Protein AF-A0A969UGV7-F1 (afdb_monomer_lite)

Secondary structure (DSSP, 8-state):
---TTEEEEEEEE--TTS-HHHHHHHHHHHHHHHHHHHHHTT--GGGEEEEEEETSS-S----SHHHHHHHS-EEEEEEETT-PPPPP---GGG-----

Foldseek 3Di:
DVALQKAKEKEFFFAPPDDPVVQLVVRQVVSVVVLVVVVVVPDDPVRYHYHYDRHVDQPAPDDDQQSRLSRGDIDIDIDGPVHDDDDDDDPCVPRDGDD

Radius of gyration: 14.46 Å; chains: 1; bounding box: 37×26×37 Å

Sequence (99 aa):
KLHPYITIELQGHTDFRASDQYNLDLSRRRADATRNYLLQQGVDPARMTILPLGESQLEKPGKTIVDHAYNRRVEVIFRDLRGVDIIFEDQDNDLQLEK

pLDDT: mean 89.93, std 9.81, range [56.84, 98.25]

Structure (mmCIF, N/CA/C/O backbone):
data_AF-A0A969UGV7-F1
#
_entry.id   AF-A0A969UGV7-F1
#
loop_
_atom_site.group_PDB
_atom_site.id
_atom_site.type_symbol
_atom_site.label_atom_id
_atom_site.label_alt_id
_atom_site.label_comp_id
_atom_site.label_asym_id
_atom_site.label_entity_id
_atom_site.label_seq_id
_atom_site.pdbx_PDB_ins_code
_atom_site.Cartn_x
_atom_site.Cartn_y
_atom_site.Cartn_z
_atom_site.occupancy
_atom_site.B_iso_or_equiv
_atom_site.auth_seq_id
_atom_site.auth_comp_id
_atom_site.auth_asym_id
_atom_site.auth_atom_id
_atom_site.pdbx_PDB_model_num
ATOM 1 N N . LYS A 1 1 ? -6.479 2.183 19.465 1.00 59.97 1 LYS A N 1
ATOM 2 C CA . LYS A 1 1 ? -7.427 1.727 20.520 1.00 59.97 1 LYS A CA 1
ATOM 3 C C . LYS A 1 1 ? -8.186 2.872 21.192 1.00 59.97 1 LYS A C 1
ATOM 5 O O . LYS A 1 1 ? -9.403 2.819 21.200 1.00 59.97 1 LYS A O 1
ATOM 10 N N . LEU A 1 2 ? -7.508 3.913 21.688 1.00 73.62 2 LEU A N 1
ATOM 11 C CA . LEU A 1 2 ? -8.127 5.022 22.441 1.00 73.62 2 LEU A CA 1
ATOM 12 C C . LEU A 1 2 ? -9.027 5.966 21.615 1.00 73.62 2 LEU A C 1
ATOM 14 O O . LEU A 1 2 ? -9.764 6.764 22.182 1.00 73.62 2 LEU A O 1
ATOM 18 N N . HIS A 1 3 ? -9.005 5.856 20.284 1.00 79.44 3 HIS A N 1
ATOM 19 C CA . HIS A 1 3 ? -9.786 6.701 19.380 1.00 79.44 3 HIS A CA 1
ATOM 20 C C . HIS A 1 3 ? -10.725 5.832 18.536 1.00 79.44 3 HIS A C 1
ATOM 22 O O . HIS A 1 3 ? -10.290 5.327 17.503 1.00 79.44 3 HIS A O 1
ATOM 28 N N . PRO A 1 4 ? -11.972 5.569 18.964 1.00 79.00 4 PRO A N 1
ATOM 29 C CA . PRO A 1 4 ? -12.875 4.643 18.272 1.00 79.00 4 PRO A CA 1
ATOM 30 C C . PRO A 1 4 ? -13.347 5.148 16.899 1.00 79.00 4 PRO A C 1
ATOM 32 O O . PRO A 1 4 ? -13.610 4.333 16.025 1.00 79.00 4 PRO A O 1
ATOM 35 N N . TYR A 1 5 ? -13.376 6.467 16.691 1.00 86.06 5 TYR A N 1
ATOM 36 C CA . TYR A 1 5 ? -13.866 7.107 15.460 1.00 86.06 5 TYR A CA 1
ATOM 37 C C . TYR A 1 5 ? -12.821 7.238 14.345 1.00 86.06 5 TYR A C 1
ATOM 39 O O . TYR A 1 5 ? -13.146 7.719 13.265 1.00 86.06 5 TYR A O 1
ATOM 47 N N . ILE A 1 6 ? -11.574 6.828 14.597 1.00 87.69 6 ILE A N 1
ATOM 48 C CA . ILE A 1 6 ? -10.521 6.862 13.578 1.00 87.69 6 ILE A CA 1
ATOM 49 C C . ILE A 1 6 ? -10.617 5.608 12.705 1.00 87.69 6 ILE A C 1
ATOM 51 O O . ILE A 1 6 ? -10.492 4.494 13.207 1.00 87.69 6 ILE A O 1
ATOM 55 N N . THR A 1 7 ? -10.782 5.755 11.402 1.00 91.06 7 THR A N 1
ATOM 56 C CA . THR A 1 7 ? -10.584 4.666 10.437 1.00 91.06 7 THR A CA 1
ATOM 57 C C . THR A 1 7 ? -9.180 4.733 9.853 1.00 91.06 7 THR A C 1
ATOM 59 O O . THR A 1 7 ? -8.552 5.789 9.862 1.00 91.06 7 THR A O 1
ATOM 62 N N . ILE A 1 8 ? -8.684 3.601 9.370 1.00 92.62 8 ILE A N 1
ATOM 63 C CA . ILE A 1 8 ? -7.343 3.442 8.820 1.00 92.62 8 ILE A CA 1
ATOM 64 C C . ILE A 1 8 ? -7.475 2.893 7.403 1.00 92.62 8 ILE A C 1
ATOM 66 O O . ILE A 1 8 ? -8.112 1.866 7.189 1.00 92.62 8 ILE A O 1
ATOM 70 N N . GLU A 1 9 ? -6.840 3.551 6.450 1.00 93.56 9 GLU A N 1
ATOM 71 C CA . GLU A 1 9 ? -6.661 3.058 5.092 1.00 93.56 9 GLU A CA 1
ATOM 72 C C . GLU A 1 9 ? -5.189 2.702 4.897 1.00 93.56 9 GLU A C 1
ATOM 74 O O . GLU A 1 9 ? -4.302 3.515 5.149 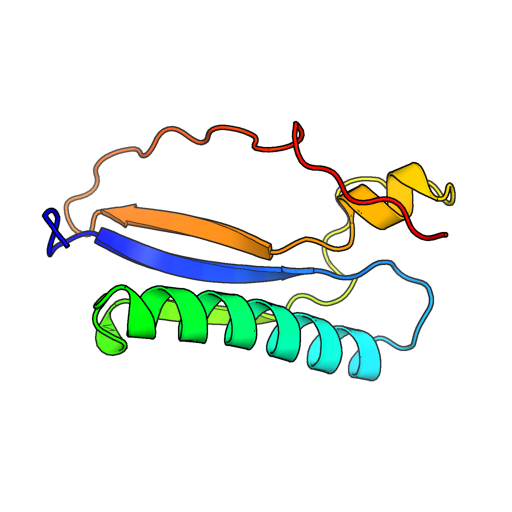1.00 93.56 9 GLU A O 1
ATOM 79 N N . LEU A 1 10 ? -4.935 1.457 4.506 1.00 95.75 10 LEU A N 1
ATOM 80 C CA . LEU A 1 10 ? -3.601 0.911 4.294 1.00 95.75 10 LEU A CA 1
ATOM 81 C C . LEU A 1 10 ? -3.341 0.835 2.796 1.00 95.75 10 LEU A C 1
ATOM 83 O O . LEU A 1 10 ? -3.919 -0.014 2.107 1.00 95.75 10 LEU A O 1
ATOM 87 N N . GLN A 1 11 ? -2.482 1.717 2.302 1.00 96.31 11 GLN A N 1
ATOM 88 C CA . GLN A 1 11 ? -2.150 1.785 0.886 1.00 96.31 11 GLN A CA 1
ATOM 89 C C . GLN A 1 11 ? -0.828 1.076 0.622 1.00 96.31 11 GLN A C 1
ATOM 91 O O . GLN A 1 11 ? 0.184 1.381 1.244 1.00 96.31 11 GLN A O 1
ATOM 96 N N . GLY A 1 12 ? -0.834 0.078 -0.258 1.00 96.75 12 GLY A N 1
ATOM 97 C CA . GLY A 1 12 ? 0.370 -0.675 -0.602 1.00 96.75 12 GLY A CA 1
ATOM 98 C C . GLY A 1 12 ? 0.997 -0.173 -1.897 1.00 96.75 12 GLY A C 1
ATOM 99 O O . GLY A 1 12 ? 0.294 -0.066 -2.902 1.00 96.75 12 GLY A O 1
ATOM 100 N N . HIS A 1 13 ? 2.319 0.009 -1.902 1.00 97.25 13 HIS A N 1
ATOM 101 C CA . HIS A 1 13 ? 3.074 0.474 -3.068 1.00 97.25 13 HIS A CA 1
ATOM 102 C C . HIS A 1 13 ? 4.245 -0.463 -3.403 1.00 97.25 13 HIS A C 1
ATOM 104 O O . HIS A 1 13 ? 4.777 -1.199 -2.553 1.00 97.25 13 HIS A O 1
ATOM 110 N N . THR A 1 14 ? 4.658 -0.452 -4.667 1.00 96.44 14 THR A N 1
ATOM 111 C CA . THR A 1 14 ? 5.834 -1.162 -5.182 1.00 96.44 14 THR A CA 1
ATOM 112 C C . THR A 1 14 ? 6.685 -0.251 -6.061 1.00 96.44 14 THR A C 1
ATOM 114 O O . THR A 1 14 ? 6.255 0.812 -6.495 1.00 96.44 14 THR A O 1
ATOM 117 N N . ASP A 1 15 ? 7.913 -0.687 -6.345 1.00 95.62 15 ASP A N 1
ATOM 118 C CA . ASP A 1 15 ? 8.672 -0.134 -7.465 1.00 95.62 15 ASP A CA 1
ATOM 119 C C . ASP A 1 15 ? 8.169 -0.703 -8.809 1.00 95.62 15 ASP A C 1
ATOM 121 O O . ASP A 1 15 ? 7.382 -1.649 -8.841 1.00 95.62 15 ASP A O 1
ATOM 125 N N . PHE A 1 16 ? 8.617 -0.119 -9.921 1.00 94.94 16 PHE A N 1
ATOM 126 C CA . PHE A 1 16 ? 8.114 -0.408 -11.271 1.00 94.94 16 PHE A CA 1
ATOM 127 C C . PHE A 1 16 ? 8.743 -1.646 -11.945 1.00 94.94 16 PHE A C 1
ATOM 129 O O . PHE A 1 16 ? 8.544 -1.858 -13.138 1.00 94.94 16 PHE A O 1
ATOM 136 N N . ARG A 1 17 ? 9.572 -2.442 -11.251 1.00 94.50 17 ARG A N 1
ATOM 137 C CA . ARG A 1 17 ? 10.438 -3.441 -11.918 1.00 94.50 17 ARG A CA 1
ATOM 138 C C . ARG A 1 17 ? 9.717 -4.705 -12.402 1.00 94.50 17 ARG A C 1
ATOM 140 O O . ARG A 1 17 ? 10.266 -5.413 -13.242 1.00 94.50 17 ARG A O 1
ATOM 147 N N . ALA A 1 18 ? 8.540 -5.015 -11.866 1.00 95.12 18 ALA A N 1
ATOM 148 C CA . ALA A 1 18 ? 7.742 -6.180 -12.255 1.00 95.12 18 ALA A CA 1
ATOM 149 C C . ALA A 1 18 ? 6.479 -5.772 -13.033 1.00 95.12 18 ALA A C 1
ATOM 151 O O . ALA A 1 18 ? 6.250 -4.590 -13.261 1.00 95.12 18 ALA A O 1
ATOM 152 N N . SER A 1 19 ? 5.678 -6.752 -13.465 1.00 97.75 19 SER A N 1
ATOM 153 C CA . SER A 1 19 ? 4.412 -6.473 -14.151 1.00 97.75 19 SER A CA 1
ATOM 154 C C . SER A 1 19 ? 3.382 -5.840 -13.217 1.00 97.75 19 SER A C 1
ATOM 156 O O . SER A 1 19 ? 3.335 -6.167 -12.029 1.00 97.75 19 SER A O 1
ATOM 158 N N . ASP A 1 20 ? 2.496 -5.027 -13.784 1.00 96.81 20 ASP A N 1
ATOM 159 C CA . ASP A 1 20 ? 1.443 -4.301 -13.068 1.00 96.81 20 ASP A CA 1
ATOM 160 C C . ASP A 1 20 ? 0.606 -5.246 -12.190 1.00 96.81 20 ASP A C 1
ATOM 162 O O . ASP A 1 20 ? 0.402 -5.012 -11.000 1.00 96.81 20 ASP A O 1
ATOM 166 N N . GLN A 1 21 ? 0.191 -6.395 -12.740 1.00 97.62 21 GLN A N 1
ATOM 167 C CA . GLN A 1 21 ? -0.573 -7.396 -11.988 1.00 97.62 21 GLN A CA 1
ATOM 168 C C . GLN A 1 21 ? 0.222 -7.957 -10.800 1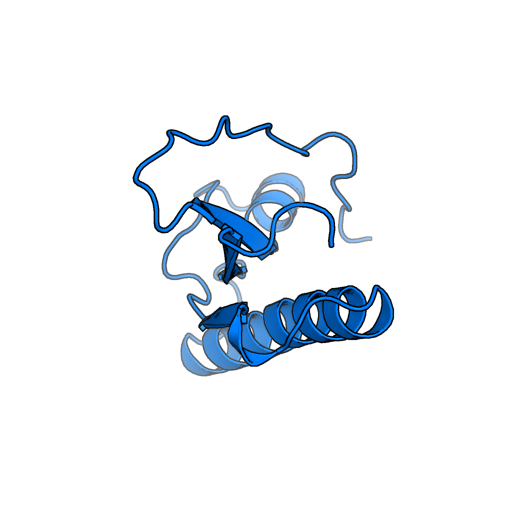.00 97.62 21 GLN A C 1
ATOM 170 O O . GLN A 1 21 ? -0.305 -8.080 -9.694 1.00 97.62 21 GLN A O 1
ATOM 175 N N . TYR A 1 22 ? 1.503 -8.276 -11.003 1.00 97.75 22 TYR A N 1
ATOM 176 C CA . TYR A 1 22 ? 2.348 -8.790 -9.928 1.00 97.75 22 TYR A CA 1
ATOM 177 C C . TYR A 1 22 ? 2.546 -7.748 -8.823 1.00 97.75 22 TYR A C 1
ATOM 179 O O . TYR A 1 22 ? 2.508 -8.078 -7.635 1.00 97.75 22 TYR A O 1
ATOM 187 N N . ASN A 1 23 ? 2.746 -6.491 -9.203 1.00 98.06 23 ASN A N 1
ATOM 188 C CA . ASN A 1 23 ? 2.917 -5.375 -8.286 1.00 98.06 23 ASN A CA 1
ATOM 189 C C . ASN A 1 23 ? 1.635 -5.045 -7.514 1.00 98.06 23 ASN A C 1
ATOM 191 O O . ASN A 1 23 ? 1.694 -4.784 -6.309 1.00 98.06 23 ASN A O 1
ATOM 195 N N . LEU A 1 24 ? 0.464 -5.132 -8.149 1.00 97.88 24 LEU A N 1
ATOM 196 C CA . LEU A 1 24 ? -0.829 -5.036 -7.467 1.00 97.88 24 LEU A CA 1
ATOM 197 C C . LEU A 1 24 ? -0.993 -6.148 -6.419 1.00 97.88 24 LEU A C 1
ATOM 199 O O . LEU A 1 24 ? -1.365 -5.883 -5.274 1.00 97.88 24 LEU A O 1
ATOM 203 N N . ASP A 1 25 ? -0.627 -7.385 -6.750 1.00 98.00 25 ASP A N 1
ATOM 204 C CA . ASP A 1 25 ? -0.704 -8.499 -5.800 1.00 98.00 25 ASP A CA 1
ATOM 205 C C . ASP A 1 25 ? 0.357 -8.401 -4.688 1.00 98.00 25 ASP A C 1
ATOM 207 O O . ASP A 1 25 ? 0.127 -8.787 -3.537 1.00 98.00 25 ASP A O 1
ATOM 211 N N . LEU A 1 26 ? 1.551 -7.887 -4.996 1.00 97.56 26 LEU A N 1
ATOM 212 C CA . LEU A 1 26 ? 2.610 -7.651 -4.014 1.00 97.56 26 LEU A CA 1
ATOM 213 C C . LEU A 1 26 ? 2.253 -6.511 -3.053 1.00 97.56 26 LEU A C 1
ATOM 215 O O . LEU A 1 26 ? 2.408 -6.670 -1.841 1.00 97.56 26 LEU A O 1
ATOM 219 N N . SER A 1 27 ? 1.751 -5.391 -3.568 1.00 97.75 27 SER A N 1
ATOM 220 C CA . SER A 1 27 ? 1.298 -4.268 -2.745 1.00 97.75 27 SER A CA 1
ATOM 221 C C . SER A 1 27 ? 0.157 -4.670 -1.812 1.00 97.75 27 SER A C 1
ATOM 223 O O . SER A 1 27 ? 0.206 -4.339 -0.626 1.00 97.75 27 SER A O 1
ATOM 225 N N . ARG A 1 28 ? -0.808 -5.469 -2.294 1.00 98.25 28 ARG A N 1
ATOM 226 C CA . ARG A 1 28 ? -1.863 -6.052 -1.452 1.00 98.25 28 ARG A CA 1
ATOM 227 C C . ARG A 1 28 ? -1.278 -6.856 -0.293 1.00 98.25 28 ARG A C 1
ATOM 229 O O . ARG A 1 28 ? -1.615 -6.587 0.855 1.00 98.25 28 ARG A O 1
ATOM 236 N N . ARG A 1 29 ? -0.360 -7.790 -0.574 1.00 97.94 29 ARG A N 1
ATOM 237 C CA . ARG A 1 29 ? 0.277 -8.634 0.456 1.00 97.94 29 ARG A CA 1
ATOM 238 C C . ARG A 1 29 ? 1.025 -7.819 1.513 1.00 97.94 29 ARG A C 1
ATOM 240 O O . ARG A 1 29 ? 1.005 -8.183 2.687 1.00 97.94 29 ARG A O 1
ATOM 247 N N . ARG A 1 30 ? 1.668 -6.714 1.121 1.00 95.94 30 ARG A N 1
ATOM 248 C CA . ARG A 1 30 ? 2.329 -5.793 2.061 1.00 95.94 30 ARG A CA 1
ATOM 249 C C . ARG A 1 30 ? 1.322 -5.086 2.965 1.00 95.94 30 ARG A C 1
ATOM 251 O O . ARG A 1 30 ? 1.482 -5.118 4.181 1.00 95.94 30 ARG A O 1
ATOM 258 N N . ALA A 1 31 ? 0.264 -4.518 2.389 1.00 97.25 31 ALA A N 1
ATOM 259 C CA . ALA A 1 31 ? -0.799 -3.877 3.161 1.00 97.25 31 ALA A CA 1
ATOM 260 C C . ALA A 1 31 ? -1.522 -4.874 4.089 1.00 97.25 31 ALA A C 1
ATOM 262 O O . ALA A 1 31 ? -1.835 -4.544 5.233 1.00 97.25 31 ALA A O 1
ATOM 263 N N . ASP A 1 32 ? -1.719 -6.120 3.642 1.00 97.69 32 ASP A N 1
ATOM 264 C CA . ASP A 1 32 ? -2.256 -7.209 4.463 1.00 97.69 32 ASP A CA 1
ATOM 265 C C . ASP A 1 32 ? -1.361 -7.513 5.672 1.00 97.69 32 ASP A C 1
ATOM 267 O O . ASP A 1 32 ? -1.875 -7.724 6.770 1.00 97.69 32 ASP A O 1
ATOM 271 N N . ALA A 1 33 ? -0.034 -7.513 5.504 1.00 96.50 33 ALA A N 1
ATOM 272 C CA . ALA A 1 33 ? 0.900 -7.723 6.609 1.00 96.50 33 ALA A CA 1
ATOM 273 C C . ALA A 1 33 ? 0.785 -6.611 7.666 1.00 96.50 33 ALA A C 1
ATOM 275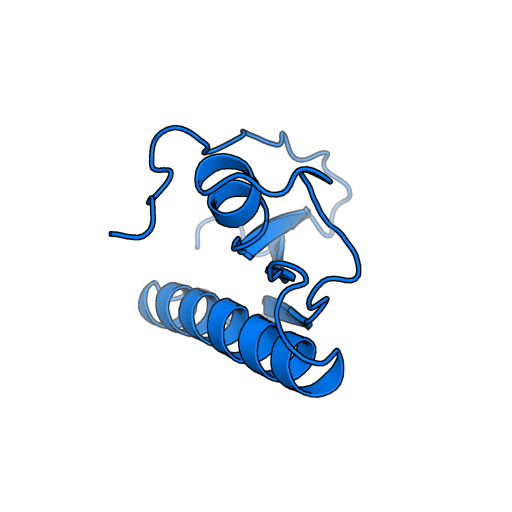 O O . ALA A 1 33 ? 0.672 -6.913 8.857 1.00 96.50 33 ALA A O 1
ATOM 276 N N . THR A 1 34 ? 0.710 -5.345 7.240 1.00 95.19 34 THR A N 1
ATOM 277 C CA . THR A 1 34 ? 0.472 -4.203 8.138 1.00 95.19 34 THR A CA 1
ATOM 278 C C . THR A 1 34 ? -0.879 -4.314 8.843 1.00 95.19 34 THR A C 1
ATOM 280 O O . THR A 1 34 ? -0.955 -4.149 10.062 1.00 95.19 34 THR A O 1
ATOM 283 N N . ARG A 1 35 ? -1.950 -4.677 8.120 1.00 96.38 35 ARG A N 1
ATOM 284 C CA . ARG A 1 35 ? -3.273 -4.921 8.718 1.00 96.38 35 ARG A CA 1
ATOM 285 C C . ARG A 1 35 ? -3.195 -6.004 9.786 1.00 96.38 35 ARG A C 1
ATOM 287 O O . ARG A 1 35 ? -3.718 -5.824 10.880 1.00 96.38 35 ARG A O 1
ATOM 294 N N . ASN A 1 36 ? -2.547 -7.126 9.485 1.00 97.25 36 ASN A N 1
ATOM 295 C CA . ASN A 1 36 ? -2.432 -8.253 10.406 1.00 97.25 36 ASN A CA 1
ATOM 296 C C . ASN A 1 36 ? -1.668 -7.867 11.678 1.00 97.25 36 ASN A C 1
ATOM 298 O O . ASN A 1 36 ? -2.073 -8.261 12.771 1.00 97.25 36 ASN A O 1
ATOM 302 N N . TYR A 1 37 ? -0.625 -7.043 11.557 1.00 95.50 37 TYR A N 1
ATOM 303 C CA . TYR A 1 37 ? 0.049 -6.466 12.715 1.00 95.50 37 TYR A CA 1
ATOM 304 C C . TYR A 1 37 ? -0.908 -5.603 13.557 1.00 95.50 37 TYR A C 1
ATOM 306 O O . TYR A 1 37 ? -1.027 -5.812 14.763 1.00 95.50 37 TYR A O 1
ATOM 314 N N . LEU A 1 38 ? -1.666 -4.692 12.939 1.00 94.06 38 LEU A N 1
ATOM 315 C CA . LEU A 1 38 ? -2.631 -3.838 13.647 1.00 94.06 38 LEU A CA 1
ATOM 316 C C . LEU A 1 38 ? -3.771 -4.635 14.306 1.00 94.06 38 LEU A C 1
ATOM 318 O O . LEU A 1 38 ? -4.194 -4.299 15.415 1.00 94.06 38 LEU A O 1
ATOM 322 N N . LEU A 1 39 ? -4.225 -5.720 13.671 1.00 95.19 39 LEU A N 1
ATOM 323 C CA . LEU A 1 39 ? -5.177 -6.669 14.256 1.00 95.19 39 LEU A CA 1
ATOM 324 C C . LEU A 1 39 ? -4.617 -7.294 15.537 1.00 95.19 39 LEU A C 1
ATOM 326 O O . LEU A 1 39 ? -5.308 -7.324 16.553 1.00 95.19 39 LEU A O 1
ATOM 330 N N . GLN A 1 40 ? -3.353 -7.731 15.529 1.00 95.62 40 GLN A N 1
ATOM 331 C CA . GLN A 1 40 ? -2.681 -8.261 16.723 1.00 95.62 40 GLN A CA 1
ATOM 332 C C . GLN A 1 40 ? -2.523 -7.196 17.817 1.00 95.62 40 GLN A C 1
ATOM 334 O O . GLN A 1 40 ? -2.655 -7.500 19.002 1.00 95.62 40 GLN A O 1
ATOM 339 N N . GLN A 1 41 ? -2.334 -5.929 17.435 1.00 94.00 41 GLN A N 1
ATOM 340 C CA . GLN A 1 41 ? -2.365 -4.796 18.365 1.00 94.00 41 GLN A CA 1
ATOM 341 C C . GLN A 1 41 ? -3.786 -4.442 18.844 1.00 94.00 41 GLN A C 1
ATOM 343 O O . GLN A 1 41 ? -3.949 -3.565 19.697 1.00 94.00 41 GLN A O 1
ATOM 348 N N . GLY A 1 42 ? -4.820 -5.139 18.362 1.00 92.88 42 GLY A N 1
ATOM 349 C CA . GLY A 1 42 ? -6.224 -5.028 18.761 1.00 92.88 42 GLY A CA 1
ATOM 350 C C . GLY A 1 42 ? -6.958 -3.830 18.161 1.00 92.88 42 GLY A C 1
ATOM 351 O O . GLY A 1 42 ? -7.810 -3.238 18.827 1.00 92.88 42 GLY A O 1
ATOM 352 N N . VAL A 1 43 ? -6.591 -3.426 16.945 1.00 92.31 43 VAL A N 1
ATOM 353 C CA . VAL A 1 43 ? -7.420 -2.549 16.110 1.00 92.31 43 VAL A CA 1
ATOM 354 C C . VAL A 1 43 ? -8.543 -3.381 15.492 1.00 92.31 43 VAL A C 1
ATOM 356 O O . VAL A 1 43 ? -8.306 -4.486 15.016 1.00 92.31 43 VAL A O 1
ATOM 359 N N . ASP A 1 44 ? -9.765 -2.853 15.507 1.00 93.56 44 ASP A N 1
ATOM 360 C CA . ASP A 1 44 ? -10.928 -3.527 14.926 1.00 93.56 44 ASP A CA 1
ATOM 361 C C . ASP A 1 44 ? -10.781 -3.655 13.393 1.00 93.56 44 ASP A C 1
ATOM 363 O O . ASP A 1 44 ? -10.545 -2.632 12.737 1.00 93.56 44 ASP A O 1
ATOM 367 N N . PRO A 1 45 ? -10.930 -4.858 12.798 1.00 94.06 45 PRO A N 1
ATOM 368 C CA . PRO A 1 45 ? -10.905 -5.044 11.345 1.00 94.06 45 PRO A CA 1
ATOM 369 C C . PRO A 1 45 ? -11.892 -4.148 10.594 1.00 94.06 45 PRO A C 1
ATOM 371 O O . PRO A 1 45 ? -11.564 -3.685 9.506 1.00 94.06 45 PRO A O 1
ATOM 374 N N . ALA A 1 46 ? -13.065 -3.857 11.165 1.00 94.06 46 ALA A N 1
ATOM 375 C CA . ALA A 1 46 ? -14.081 -3.025 10.521 1.00 94.06 46 ALA A CA 1
ATOM 376 C C . ALA A 1 46 ? -13.632 -1.566 10.327 1.00 94.06 46 ALA A C 1
ATOM 378 O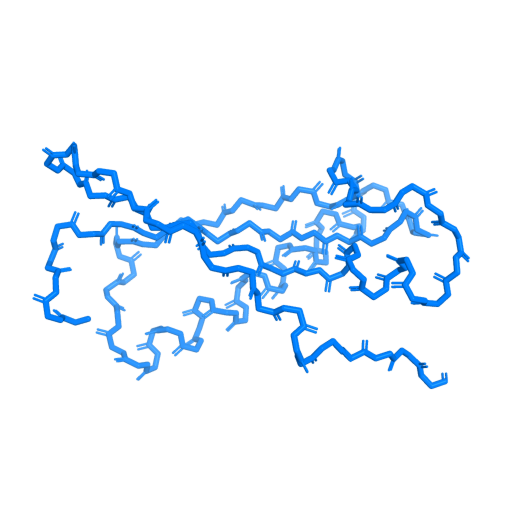 O . ALA A 1 46 ? -14.241 -0.821 9.563 1.00 94.06 46 ALA A O 1
ATOM 379 N N . ARG A 1 47 ? -12.559 -1.150 11.008 1.00 93.44 47 ARG A N 1
ATOM 380 C CA . ARG A 1 47 ? -11.974 0.190 10.901 1.00 93.44 47 ARG A CA 1
ATOM 381 C C . ARG A 1 47 ? -10.807 0.259 9.923 1.00 93.44 47 ARG A C 1
ATOM 383 O O . ARG A 1 47 ? -10.197 1.320 9.831 1.00 93.44 47 ARG A O 1
ATOM 390 N N . MET A 1 48 ? -10.465 -0.839 9.251 1.00 95.44 48 MET A N 1
ATOM 391 C CA . MET A 1 48 ? -9.303 -0.929 8.372 1.00 95.44 48 MET A CA 1
ATOM 392 C C . MET A 1 48 ? -9.714 -1.286 6.946 1.00 95.44 48 MET A C 1
ATOM 394 O O . MET A 1 48 ? -10.368 -2.300 6.715 1.00 95.44 48 MET A O 1
ATOM 398 N N . THR A 1 49 ? -9.270 -0.494 5.977 1.00 96.56 49 THR A N 1
ATOM 399 C CA . THR A 1 49 ? -9.405 -0.781 4.545 1.00 96.56 49 THR A CA 1
ATOM 400 C C . THR A 1 49 ? -8.032 -0.994 3.919 1.00 96.56 49 THR A C 1
ATOM 402 O O . THR A 1 49 ? -7.028 -0.469 4.396 1.00 96.56 49 THR A O 1
ATOM 405 N N . ILE A 1 50 ? -7.973 -1.803 2.860 1.00 97.31 50 ILE A N 1
ATOM 406 C CA . ILE A 1 50 ? -6.747 -2.040 2.090 1.00 97.31 50 ILE A CA 1
ATOM 407 C C . ILE A 1 50 ? -6.951 -1.549 0.669 1.00 97.31 50 ILE A C 1
ATOM 409 O O . ILE A 1 50 ? -7.897 -1.972 0.001 1.00 97.31 50 ILE A O 1
ATOM 413 N N . LEU A 1 51 ? -6.010 -0.737 0.203 1.00 97.44 51 LEU A N 1
ATOM 414 C CA . LEU A 1 51 ? -5.953 -0.236 -1.159 1.00 97.44 51 LEU A CA 1
ATOM 415 C C . LEU A 1 51 ? -4.601 -0.616 -1.787 1.00 97.44 51 LEU A C 1
ATOM 417 O O . LEU A 1 51 ? -3.581 0.000 -1.488 1.00 97.44 51 LEU A O 1
ATOM 421 N N . PRO A 1 52 ? -4.542 -1.657 -2.632 1.00 97.19 52 PRO A N 1
ATOM 422 C CA . PRO A 1 52 ? -3.327 -1.955 -3.379 1.00 97.19 52 PRO A CA 1
ATOM 423 C C . PRO A 1 52 ? -3.188 -0.995 -4.560 1.00 97.19 52 PRO A C 1
ATOM 425 O O . PRO A 1 52 ? -4.109 -0.876 -5.368 1.00 97.19 52 PRO A O 1
ATOM 428 N N . LEU A 1 53 ? -2.034 -0.341 -4.671 1.00 97.50 53 LEU A N 1
ATOM 429 C CA . LEU A 1 53 ? -1.740 0.603 -5.749 1.00 97.50 53 LEU A CA 1
ATOM 430 C C . LEU A 1 53 ? -0.623 0.117 -6.678 1.00 97.50 53 LEU A C 1
ATOM 432 O O . LEU A 1 53 ? -0.445 0.688 -7.752 1.00 97.50 53 LEU A O 1
ATOM 436 N N . GLY A 1 54 ? 0.115 -0.933 -6.306 1.00 97.50 54 GLY A N 1
ATOM 437 C CA . GLY A 1 54 ? 1.267 -1.397 -7.082 1.00 97.50 54 GLY A CA 1
ATOM 438 C C . GLY A 1 54 ? 2.259 -0.258 -7.331 1.00 97.50 54 GLY A C 1
ATOM 439 O O . GLY A 1 54 ? 2.589 0.499 -6.418 1.00 97.50 54 GLY A O 1
ATOM 440 N N . GLU A 1 55 ? 2.704 -0.120 -8.572 1.00 95.81 55 GLU A N 1
ATOM 441 C CA . GLU A 1 55 ? 3.619 0.922 -9.041 1.00 95.81 55 GLU A CA 1
ATOM 442 C C . GLU A 1 55 ? 2.915 2.190 -9.549 1.00 95.81 55 GLU A C 1
ATOM 444 O O . GLU A 1 55 ? 3.583 3.112 -10.012 1.00 95.81 55 GLU A O 1
ATOM 449 N N . SER A 1 56 ? 1.580 2.264 -9.469 1.00 96.06 56 SER A N 1
ATOM 450 C CA . SER A 1 56 ? 0.806 3.380 -10.045 1.00 96.06 56 SER A CA 1
ATOM 451 C C . SER A 1 56 ? 1.058 4.734 -9.370 1.00 96.06 56 SER A C 1
ATOM 453 O O . SER A 1 56 ? 0.791 5.774 -9.970 1.00 96.06 56 SER A O 1
ATOM 455 N N . GLN A 1 57 ? 1.586 4.731 -8.141 1.00 94.44 57 GLN A N 1
ATOM 456 C CA . GLN A 1 57 ? 1.952 5.930 -7.385 1.00 94.44 57 GLN A CA 1
ATOM 457 C C . GLN A 1 57 ? 3.373 5.800 -6.824 1.00 94.44 57 GLN A C 1
ATOM 459 O O . GLN A 1 57 ? 3.579 5.382 -5.680 1.00 94.44 57 GLN A O 1
ATOM 464 N N . LEU A 1 58 ? 4.360 6.129 -7.662 1.00 94.44 58 LEU A N 1
ATOM 465 C CA . LEU A 1 58 ? 5.766 6.195 -7.265 1.00 94.44 58 LEU A CA 1
ATOM 466 C C . LEU A 1 58 ? 6.040 7.481 -6.480 1.00 94.44 58 LEU A C 1
ATOM 468 O O . LEU A 1 58 ? 5.720 8.573 -6.942 1.00 94.44 58 LEU A O 1
ATOM 472 N N . GLU A 1 59 ? 6.713 7.342 -5.342 1.00 93.12 59 GLU A N 1
ATOM 473 C CA . GLU A 1 59 ? 7.231 8.466 -4.556 1.00 93.12 59 GLU A CA 1
ATOM 474 C C . GLU A 1 59 ? 8.450 9.095 -5.234 1.00 93.12 59 GLU A C 1
ATOM 476 O O . GLU A 1 59 ? 8.598 10.314 -5.329 1.00 93.12 59 GLU A O 1
ATOM 481 N N . LYS A 1 60 ? 9.347 8.238 -5.732 1.00 93.75 60 LYS A N 1
ATOM 482 C CA . LYS A 1 60 ? 10.568 8.638 -6.427 1.00 93.75 60 LYS A CA 1
ATOM 483 C C . LYS A 1 60 ? 10.576 8.015 -7.823 1.00 93.75 60 LYS A C 1
ATOM 485 O O . LYS A 1 60 ? 10.603 6.792 -7.938 1.00 93.75 60 LYS A O 1
ATOM 490 N N . PRO A 1 61 ? 10.615 8.809 -8.907 1.00 91.69 61 PRO A N 1
ATOM 491 C CA . PRO A 1 61 ? 10.638 8.276 -10.273 1.00 91.69 61 PRO A CA 1
ATOM 492 C C . PRO A 1 61 ? 12.012 7.716 -10.682 1.00 91.69 61 PRO A C 1
ATOM 494 O O . PRO A 1 61 ? 12.172 7.202 -11.790 1.00 91.69 61 PRO A O 1
ATOM 497 N N . GLY A 1 62 ? 13.026 7.865 -9.824 1.00 92.81 62 GLY A N 1
ATOM 498 C CA . GLY A 1 62 ? 14.380 7.401 -10.085 1.00 92.81 62 GLY A CA 1
ATOM 499 C C . GLY A 1 62 ? 14.515 5.874 -10.078 1.00 92.81 62 GLY A C 1
ATOM 500 O O . GLY A 1 62 ? 13.582 5.126 -9.787 1.00 92.81 62 GLY A O 1
ATOM 501 N N . LYS A 1 63 ? 15.708 5.408 -10.456 1.00 95.00 63 LYS A N 1
ATOM 502 C CA . LYS A 1 63 ? 16.029 3.981 -10.645 1.00 95.00 63 LYS A CA 1
ATOM 503 C C . LYS A 1 63 ? 17.147 3.497 -9.722 1.00 95.00 63 LYS A C 1
ATOM 505 O O . LYS A 1 63 ? 17.790 2.489 -10.006 1.00 95.00 63 LYS A O 1
ATOM 510 N N . THR A 1 64 ? 17.457 4.258 -8.676 1.00 95.44 64 THR A N 1
ATOM 511 C CA . THR A 1 64 ? 18.470 3.860 -7.698 1.00 95.44 64 THR A CA 1
ATOM 512 C C . THR A 1 64 ? 17.876 2.903 -6.667 1.00 95.44 64 THR A C 1
ATOM 514 O O . THR A 1 64 ? 16.664 2.856 -6.457 1.00 95.44 64 THR A O 1
ATOM 517 N N . ILE A 1 65 ? 18.740 2.160 -5.974 1.00 93.00 65 ILE A N 1
ATOM 518 C CA . ILE A 1 65 ? 18.348 1.305 -4.840 1.00 93.00 65 ILE A CA 1
ATOM 519 C C . ILE A 1 65 ? 17.568 2.106 -3.785 1.00 93.00 65 ILE A C 1
ATOM 521 O O . ILE A 1 65 ? 16.593 1.609 -3.220 1.00 93.00 65 ILE A O 1
ATOM 525 N N . VAL A 1 66 ? 17.974 3.357 -3.562 1.00 94.12 66 VAL A N 1
ATOM 526 C CA . VAL A 1 66 ? 17.326 4.282 -2.630 1.00 94.12 66 VAL A CA 1
ATOM 527 C C . VAL A 1 66 ? 15.934 4.677 -3.134 1.00 94.12 66 VAL A C 1
ATOM 529 O O . VAL A 1 66 ? 14.974 4.572 -2.378 1.00 94.12 66 VAL A O 1
ATOM 532 N N . ASP A 1 67 ? 15.785 5.037 -4.414 1.00 94.38 67 ASP A N 1
ATOM 533 C CA . ASP A 1 67 ? 14.472 5.359 -5.002 1.00 94.38 67 ASP A CA 1
ATOM 534 C C . ASP A 1 67 ? 13.503 4.180 -4.889 1.00 94.38 67 ASP A C 1
ATOM 536 O O . ASP A 1 67 ? 12.340 4.332 -4.515 1.00 94.38 67 ASP A O 1
ATOM 540 N N . HIS A 1 68 ? 13.987 2.972 -5.185 1.00 93.94 68 HIS A N 1
ATOM 541 C CA . HIS A 1 68 ? 13.176 1.772 -5.058 1.00 93.94 68 HIS A CA 1
ATOM 542 C C . HIS A 1 68 ? 12.779 1.497 -3.604 1.00 93.94 68 HIS A C 1
ATOM 544 O O . HIS A 1 68 ? 11.659 1.048 -3.373 1.00 93.94 68 HIS A O 1
ATOM 550 N N . ALA A 1 69 ? 13.639 1.790 -2.625 1.00 93.44 69 ALA A N 1
ATOM 551 C CA . ALA A 1 69 ? 13.283 1.668 -1.215 1.00 93.44 69 ALA A CA 1
ATOM 552 C C . ALA A 1 69 ? 12.124 2.605 -0.838 1.00 93.44 69 ALA A C 1
ATOM 554 O O . ALA A 1 69 ? 11.151 2.124 -0.262 1.00 93.44 69 ALA A O 1
ATOM 555 N N . TYR A 1 70 ? 12.160 3.878 -1.255 1.00 94.00 70 TYR A N 1
ATOM 556 C CA . TYR A 1 70 ? 11.048 4.819 -1.038 1.00 94.00 70 TYR A CA 1
ATOM 557 C C . TYR A 1 70 ? 9.744 4.356 -1.704 1.00 94.00 70 TYR A C 1
ATOM 559 O O . TYR A 1 70 ? 8.661 4.471 -1.137 1.00 94.00 70 TYR A O 1
ATOM 567 N N . ASN A 1 71 ? 9.824 3.782 -2.906 1.00 95.00 71 ASN A N 1
ATOM 568 C CA . ASN A 1 71 ? 8.634 3.302 -3.613 1.00 95.00 71 ASN A CA 1
ATOM 569 C C . ASN A 1 71 ? 8.015 2.049 -2.971 1.00 95.00 71 ASN A C 1
ATOM 571 O O . ASN A 1 71 ? 6.802 1.851 -3.022 1.00 95.00 71 ASN A O 1
ATOM 575 N N . ARG A 1 72 ? 8.823 1.182 -2.352 1.00 94.75 72 ARG A N 1
ATOM 576 C CA . ARG A 1 72 ? 8.361 -0.051 -1.699 1.00 94.75 72 ARG A CA 1
ATOM 577 C C . ARG A 1 72 ? 7.873 0.217 -0.272 1.00 94.75 72 ARG A C 1
ATOM 579 O O . ARG A 1 72 ? 8.477 -0.258 0.686 1.00 94.75 72 ARG A O 1
ATOM 586 N N . ARG A 1 73 ? 6.742 0.906 -0.143 1.00 94.38 73 ARG A N 1
ATOM 587 C CA . ARG A 1 73 ? 6.180 1.320 1.151 1.00 94.38 73 ARG A CA 1
ATOM 588 C C . ARG A 1 73 ? 4.739 0.861 1.369 1.00 94.38 73 ARG A C 1
ATOM 590 O O . ARG A 1 73 ? 4.072 0.379 0.448 1.00 94.38 73 ARG A O 1
ATOM 597 N N . VAL A 1 74 ? 4.274 1.018 2.605 1.00 94.44 74 VAL A N 1
ATOM 598 C CA . VAL A 1 74 ? 2.852 0.994 2.959 1.00 94.44 74 VAL A CA 1
ATOM 599 C C . VAL A 1 74 ? 2.531 2.305 3.658 1.00 94.44 74 VAL A C 1
ATOM 601 O O . VAL A 1 74 ? 3.1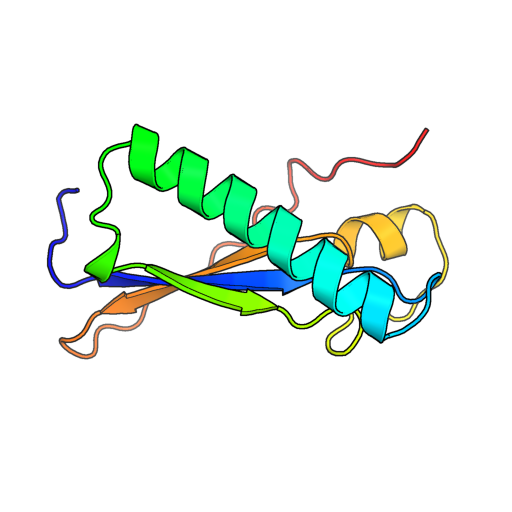35 2.600 4.685 1.00 94.44 74 VAL A O 1
ATOM 604 N N . GLU A 1 75 ? 1.581 3.065 3.127 1.00 92.31 75 GLU A N 1
ATOM 605 C CA . GLU A 1 75 ? 1.087 4.274 3.783 1.00 92.31 75 GLU A CA 1
ATOM 606 C C . GLU A 1 75 ? -0.091 3.936 4.693 1.00 92.31 75 GLU A C 1
ATOM 608 O O . GLU A 1 75 ? -0.963 3.131 4.349 1.00 92.31 75 GLU A O 1
ATOM 613 N N . VAL A 1 76 ? -0.108 4.550 5.875 1.00 91.50 76 VAL A N 1
ATOM 614 C CA . VAL A 1 76 ? -1.166 4.375 6.871 1.00 91.50 76 VAL A CA 1
ATOM 615 C C . VAL A 1 76 ? -1.905 5.695 7.003 1.00 91.50 76 VAL A C 1
ATOM 617 O O . VAL A 1 76 ? -1.461 6.608 7.695 1.00 91.50 76 VAL A O 1
ATOM 620 N N . ILE A 1 77 ? -3.048 5.795 6.334 1.00 89.25 77 ILE A N 1
ATOM 621 C CA . ILE A 1 77 ? -3.861 7.005 6.346 1.00 89.25 77 ILE A CA 1
ATOM 622 C C . ILE A 1 77 ? -4.915 6.864 7.428 1.00 89.25 77 ILE A C 1
ATOM 624 O O . ILE A 1 77 ? -5.813 6.025 7.350 1.00 89.25 77 ILE A O 1
ATOM 628 N N . PHE A 1 78 ? -4.832 7.716 8.438 1.00 87.75 78 PHE A N 1
ATOM 629 C CA . PHE A 1 78 ? -5.868 7.823 9.449 1.00 87.75 78 PHE A CA 1
ATOM 630 C C . PHE A 1 78 ? -6.915 8.840 8.981 1.00 87.75 78 PHE A C 1
ATOM 632 O O . PHE A 1 78 ? -6.581 9.880 8.420 1.00 87.75 78 PHE A O 1
ATOM 639 N N . ARG A 1 79 ? -8.195 8.553 9.217 1.00 86.06 79 ARG A N 1
ATOM 640 C CA . ARG A 1 79 ? -9.310 9.482 8.974 1.00 86.06 79 ARG A CA 1
ATOM 641 C C . ARG A 1 79 ? -10.188 9.517 10.215 1.00 86.06 79 ARG A C 1
ATOM 643 O O . ARG A 1 79 ? -10.594 8.460 10.689 1.00 86.06 79 ARG A O 1
ATOM 650 N N . ASP A 1 80 ? -10.482 10.696 10.755 1.00 85.12 80 ASP A N 1
ATOM 651 C CA . ASP A 1 80 ? -11.500 10.829 11.801 1.00 85.12 80 ASP A CA 1
ATOM 652 C C . ASP A 1 80 ? -12.865 11.015 11.136 1.00 85.12 80 ASP A C 1
ATOM 654 O O . ASP A 1 80 ? -13.076 11.970 10.387 1.00 85.12 80 ASP A O 1
ATOM 658 N N . LEU A 1 81 ? -13.816 10.130 11.437 1.00 77.00 81 LEU A N 1
ATOM 659 C CA . LEU A 1 81 ? -15.193 10.219 10.935 1.00 77.00 81 LEU A CA 1
ATOM 660 C C . LEU A 1 81 ? -15.925 11.497 11.385 1.00 77.00 81 LEU A C 1
ATOM 662 O O . LEU A 1 81 ? -17.004 11.801 10.885 1.00 77.00 81 LEU A O 1
ATOM 666 N N . ARG A 1 82 ? -15.347 12.249 12.327 1.00 82.88 82 ARG A N 1
ATOM 667 C CA . ARG A 1 82 ? -15.859 13.532 12.824 1.00 82.88 82 ARG A CA 1
ATOM 668 C C . ARG A 1 82 ? -15.284 14.747 12.086 1.00 82.88 82 ARG A C 1
ATOM 670 O O . ARG A 1 82 ? -15.637 15.866 12.441 1.00 82.88 82 ARG A O 1
ATOM 677 N N . GLY A 1 83 ? -14.423 14.541 11.084 1.00 69.94 83 GLY A N 1
ATOM 678 C CA . GLY A 1 83 ? -13.866 15.616 10.255 1.00 69.94 83 GLY A CA 1
ATOM 679 C C . GLY A 1 83 ? -12.698 16.373 10.894 1.00 69.94 83 GLY A C 1
ATOM 680 O O . GLY A 1 83 ? -12.575 17.575 10.688 1.00 69.94 83 GLY A O 1
ATOM 681 N N . VAL A 1 84 ? -11.868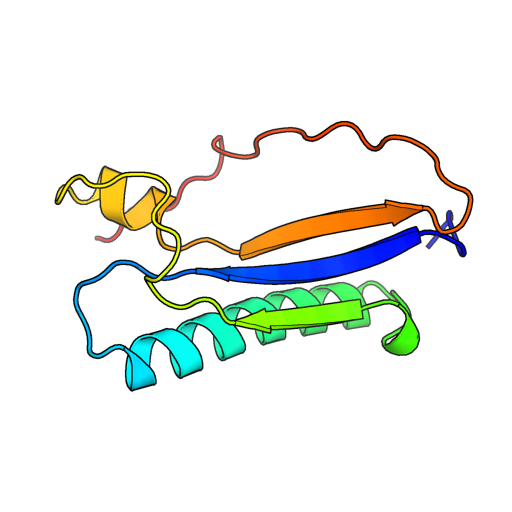 15.694 11.692 1.00 68.12 84 VAL A N 1
ATOM 682 C CA . VAL A 1 84 ? -10.636 16.278 12.252 1.00 68.12 84 VAL A CA 1
ATOM 683 C C . VAL A 1 84 ? -9.474 16.048 11.287 1.00 68.12 84 VAL A C 1
ATOM 685 O O . VAL A 1 84 ? -9.262 14.917 10.844 1.00 68.12 84 VAL A O 1
ATOM 688 N N . ASP A 1 85 ? -8.719 17.110 11.003 1.00 56.84 85 ASP A N 1
ATOM 689 C CA . ASP A 1 85 ? -7.483 17.050 10.224 1.00 56.84 85 ASP A CA 1
ATOM 690 C C . ASP A 1 85 ? -6.415 16.251 10.974 1.00 56.84 85 ASP A C 1
ATOM 692 O O . ASP A 1 85 ? -6.134 16.491 12.151 1.00 56.84 85 ASP A O 1
ATOM 696 N N . ILE A 1 86 ? -5.819 15.283 10.287 1.00 65.56 86 ILE A N 1
ATOM 697 C CA . ILE A 1 86 ? -4.761 14.445 10.841 1.00 65.56 86 ILE A CA 1
ATOM 698 C C . ILE A 1 86 ? -3.426 14.920 10.279 1.00 65.56 86 ILE A C 1
ATOM 700 O O . ILE A 1 86 ? -3.276 15.109 9.075 1.00 65.56 86 ILE A O 1
ATOM 704 N N . ILE A 1 87 ? -2.469 15.130 11.182 1.00 63.03 87 ILE A N 1
ATOM 705 C CA . ILE A 1 87 ? -1.102 15.526 10.853 1.00 63.03 87 ILE A CA 1
ATOM 706 C C . ILE A 1 87 ? -0.374 14.289 10.320 1.00 63.03 87 ILE A C 1
ATOM 708 O O . ILE A 1 87 ? -0.324 13.259 10.994 1.00 63.03 87 ILE A O 1
ATOM 712 N N . PHE A 1 88 ? 0.164 14.395 9.107 1.00 66.06 88 PHE A N 1
ATOM 713 C CA . PHE A 1 88 ? 1.038 13.386 8.518 1.00 66.06 88 PHE A CA 1
ATOM 714 C C . PHE A 1 88 ? 2.458 13.608 9.041 1.00 66.06 88 PHE A C 1
ATOM 716 O O . PHE A 1 88 ? 2.979 14.720 8.958 1.00 66.06 88 PHE A O 1
ATOM 723 N N . GLU A 1 89 ? 3.069 12.563 9.590 1.00 70.19 89 GLU A N 1
ATOM 724 C CA . GLU A 1 89 ? 4.491 12.557 9.929 1.00 70.19 89 GLU A CA 1
ATOM 725 C C . GLU A 1 89 ? 5.199 11.554 9.024 1.00 70.19 89 GLU A C 1
ATOM 727 O O . GLU A 1 89 ? 4.904 10.357 9.089 1.00 70.19 89 GLU A O 1
ATOM 732 N N . ASP A 1 90 ? 6.137 12.033 8.209 1.00 72.06 90 ASP A N 1
ATOM 733 C CA . ASP A 1 90 ? 6.993 11.161 7.409 1.00 72.06 90 ASP A CA 1
ATOM 734 C C . ASP A 1 90 ? 7.861 10.297 8.328 1.00 72.06 90 ASP A C 1
ATOM 736 O O . ASP A 1 90 ? 8.514 10.783 9.256 1.00 72.06 90 ASP A O 1
ATOM 740 N N . GLN A 1 91 ? 7.869 8.992 8.063 1.00 71.25 91 GLN A N 1
ATOM 741 C CA . GLN A 1 91 ? 8.626 7.999 8.826 1.00 71.25 91 GLN A CA 1
ATOM 742 C C . GLN A 1 91 ? 9.805 7.467 8.004 1.00 71.25 91 GLN A C 1
ATOM 744 O O . GLN A 1 91 ? 10.057 6.274 7.977 1.00 71.25 91 GLN A O 1
ATOM 749 N N . ASP A 1 92 ? 10.562 8.338 7.338 1.00 78.12 92 ASP A N 1
ATOM 750 C CA . ASP A 1 92 ? 11.663 7.908 6.456 1.00 78.12 92 ASP A CA 1
ATOM 751 C C . ASP A 1 92 ? 12.921 7.442 7.217 1.00 78.12 92 ASP A C 1
ATOM 753 O O . ASP A 1 92 ? 13.879 6.935 6.629 1.00 78.12 92 ASP A O 1
ATOM 757 N N . ASN A 1 93 ? 12.937 7.606 8.543 1.00 79.31 93 ASN A N 1
ATOM 758 C CA . ASN A 1 93 ? 14.097 7.314 9.389 1.00 79.31 93 ASN A CA 1
ATOM 759 C C . ASN A 1 93 ? 14.455 5.819 9.450 1.00 79.31 93 ASN A C 1
ATOM 761 O O . ASN A 1 93 ? 15.577 5.482 9.828 1.00 79.31 93 ASN A O 1
ATOM 765 N N . ASP A 1 94 ? 13.527 4.922 9.108 1.00 79.19 94 ASP A N 1
ATOM 766 C CA . ASP A 1 94 ? 13.718 3.469 9.145 1.00 79.19 94 ASP A CA 1
ATOM 767 C C . ASP A 1 94 ? 13.847 2.832 7.749 1.00 79.19 94 ASP A C 1
ATOM 769 O O . ASP A 1 94 ? 13.731 1.607 7.619 1.00 79.19 94 ASP A O 1
ATOM 773 N N . LEU A 1 95 ? 14.148 3.634 6.718 1.00 85.12 95 LEU A N 1
ATOM 774 C CA . LEU A 1 95 ? 14.241 3.184 5.330 1.00 85.12 95 LEU A CA 1
ATOM 775 C C . LEU A 1 95 ? 15.177 1.972 5.169 1.00 85.12 95 LEU A C 1
ATOM 777 O O . LEU A 1 95 ? 16.390 2.044 5.377 1.00 85.12 95 LEU A O 1
ATOM 781 N N . GLN A 1 96 ? 14.605 0.849 4.732 1.00 84.50 96 GLN A N 1
ATOM 782 C CA . GLN A 1 96 ? 15.337 -0.398 4.514 1.00 84.50 96 GLN A CA 1
ATOM 783 C C . GLN A 1 96 ? 15.802 -0.517 3.058 1.00 84.50 96 GLN A C 1
ATOM 785 O O . GLN A 1 96 ? 14.995 -0.648 2.131 1.00 84.50 96 GLN A O 1
ATOM 790 N N . LEU A 1 97 ? 17.120 -0.524 2.850 1.00 87.75 97 LEU A N 1
ATOM 791 C CA . LEU A 1 97 ? 17.723 -0.745 1.535 1.00 87.75 97 LEU A CA 1
ATOM 792 C C . LEU A 1 97 ? 17.828 -2.243 1.212 1.00 87.75 97 LEU A C 1
ATOM 794 O O . LEU A 1 97 ? 18.038 -3.080 2.091 1.00 87.75 97 LEU A O 1
ATOM 798 N N . GLU A 1 98 ? 17.692 -2.580 -0.072 1.00 82.56 98 GLU A N 1
ATOM 799 C CA . GLU A 1 98 ? 18.006 -3.926 -0.565 1.00 82.56 98 GLU A CA 1
ATOM 800 C C . GLU A 1 98 ? 19.525 -4.172 -0.513 1.00 82.56 98 GLU A C 1
ATOM 802 O O . GLU A 1 98 ? 20.311 -3.236 -0.668 1.00 82.56 98 GLU A O 1
ATOM 807 N N . LYS A 1 99 ? 19.913 -5.421 -0.225 1.00 76.75 99 LYS A N 1
ATOM 808 C CA . LYS A 1 99 ? 21.313 -5.865 -0.163 1.00 76.75 99 LYS A CA 1
ATOM 809 C C . LYS A 1 99 ? 21.842 -6.250 -1.536 1.00 76.75 99 LYS A C 1
ATOM 811 O O . LYS A 1 99 ? 21.045 -6.822 -2.313 1.00 76.75 99 LYS A O 1
#